Protein AF-X1J7C0-F1 (afdb_monomer_lite)

InterPro domains:
  IPR001029 Flagellin, N-terminal domain [PF00669] (4-99)
  IPR001029 Flagellin, N-terminal domain [PR00207] (36-53)
  IPR001029 Flagellin, N-terminal domain [PR00207] (75-94)
  IPR001492 Flagellin [PTHR42792] (4-99)

Sequence (100 aa):
MLAIKNNIMAANAARHLGTSYDALAQSVERLSSGLRINSAKDDAAGLAVRELMRANIAVLQQGARNALDGVSMLQTMEGALATVDDSLVRMKQLAEQAAT

Organism: NCBI:txid412755

Structure (mmCIF, N/CA/C/O backbone):
data_AF-X1J7C0-F1
#
_entry.id   AF-X1J7C0-F1
#
loop_
_atom_site.group_PDB
_atom_site.id
_atom_site.type_symbol
_atom_site.label_atom_id
_atom_site.label_alt_id
_atom_site.label_comp_id
_atom_site.label_asym_id
_atom_site.label_entity_id
_atom_site.label_seq_id
_atom_site.pdbx_PDB_ins_code
_atom_site.Cartn_x
_atom_site.Cartn_y
_atom_site.Cartn_z
_atom_site.occupancy
_atom_site.B_iso_or_equiv
_atom_site.auth_seq_id
_atom_site.auth_comp_id
_atom_site.auth_asym_id
_atom_site.auth_atom_id
_atom_site.pdbx_PDB_model_num
ATOM 1 N N . MET A 1 1 ? 37.405 -10.745 -57.193 1.00 55.16 1 MET A N 1
ATOM 2 C CA . MET A 1 1 ? 35.986 -10.326 -57.314 1.00 55.16 1 MET A CA 1
ATOM 3 C C . MET A 1 1 ? 35.2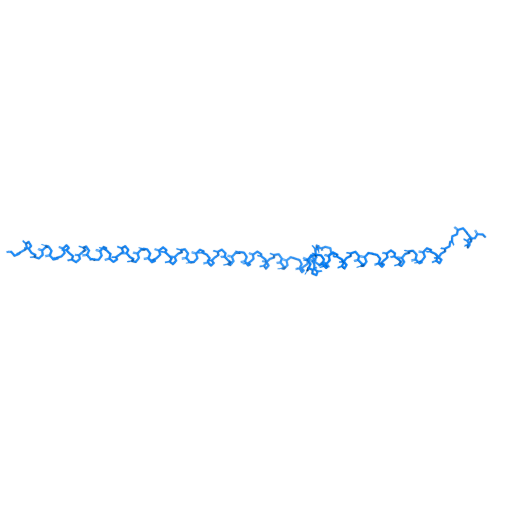22 -10.569 -55.997 1.00 55.16 1 MET A C 1
ATOM 5 O O . MET A 1 1 ? 34.181 -11.210 -56.006 1.00 55.16 1 MET A O 1
ATOM 9 N N . LEU A 1 2 ? 35.734 -10.082 -54.855 1.00 60.59 2 LEU A N 1
ATOM 10 C CA . LEU A 1 2 ? 35.061 -10.201 -53.543 1.00 60.59 2 LEU A CA 1
ATOM 11 C C . LEU A 1 2 ? 34.453 -8.861 -53.094 1.00 60.59 2 LEU A C 1
ATOM 13 O O . LEU A 1 2 ? 33.318 -8.840 -52.640 1.00 60.59 2 LEU A O 1
ATOM 17 N N . ALA A 1 3 ? 35.148 -7.742 -53.329 1.00 60.16 3 ALA A N 1
ATOM 18 C CA . ALA A 1 3 ? 34.696 -6.400 -52.940 1.00 60.16 3 ALA A CA 1
ATOM 19 C C . ALA A 1 3 ? 33.434 -5.905 -53.680 1.00 60.16 3 ALA A C 1
ATOM 21 O O . ALA A 1 3 ? 32.660 -5.138 -53.121 1.00 60.16 3 ALA A O 1
ATOM 22 N N . ILE A 1 4 ? 33.203 -6.361 -54.920 1.00 59.28 4 ILE A N 1
ATOM 23 C CA . ILE A 1 4 ? 32.004 -6.008 -55.711 1.00 59.28 4 ILE A CA 1
ATOM 24 C C . ILE A 1 4 ? 30.798 -6.883 -55.321 1.00 59.28 4 ILE A C 1
ATOM 26 O O . ILE A 1 4 ? 29.662 -6.430 -55.387 1.00 59.28 4 ILE A O 1
ATOM 30 N N . LYS A 1 5 ? 31.031 -8.135 -54.898 1.00 63.50 5 LYS A N 1
ATOM 31 C CA . LYS A 1 5 ? 29.965 -9.078 -54.513 1.00 63.50 5 LYS A CA 1
ATOM 32 C C . LYS A 1 5 ? 29.553 -8.959 -53.044 1.00 63.50 5 LYS A C 1
ATOM 34 O O . LYS A 1 5 ? 28.411 -9.255 -52.720 1.00 63.50 5 LYS A O 1
ATOM 39 N N . ASN A 1 6 ? 30.465 -8.552 -52.162 1.00 70.69 6 ASN A N 1
ATOM 40 C CA . ASN A 1 6 ? 30.198 -8.376 -50.740 1.00 70.69 6 ASN A CA 1
ATOM 41 C C . ASN A 1 6 ? 30.712 -7.001 -50.299 1.00 70.69 6 ASN A C 1
ATOM 43 O O . ASN A 1 6 ? 31.908 -6.798 -50.089 1.00 70.69 6 ASN A O 1
ATOM 47 N N . ASN A 1 7 ? 29.793 -6.039 -50.212 1.00 82.25 7 ASN A N 1
ATOM 48 C CA . ASN A 1 7 ? 30.097 -4.694 -49.748 1.00 82.25 7 ASN A CA 1
ATOM 49 C C . ASN A 1 7 ? 30.065 -4.662 -48.214 1.00 82.25 7 ASN A C 1
ATOM 51 O O . ASN A 1 7 ? 29.052 -4.338 -47.592 1.00 82.25 7 ASN A O 1
ATOM 55 N N . ILE A 1 8 ? 31.198 -5.010 -47.610 1.00 84.81 8 ILE A N 1
ATOM 56 C CA . ILE A 1 8 ? 31.360 -5.099 -46.154 1.00 84.81 8 ILE A CA 1
ATOM 57 C C . ILE A 1 8 ? 31.114 -3.739 -45.476 1.00 84.81 8 ILE A C 1
ATOM 59 O O . ILE A 1 8 ? 30.580 -3.706 -44.370 1.00 84.81 8 ILE A O 1
ATOM 63 N N . MET A 1 9 ? 31.426 -2.613 -46.134 1.00 86.75 9 MET A N 1
ATOM 64 C CA . MET A 1 9 ? 31.141 -1.279 -45.586 1.00 86.75 9 MET A CA 1
ATOM 65 C C . MET A 1 9 ? 29.638 -1.005 -45.498 1.00 86.75 9 MET A C 1
ATOM 67 O O . MET A 1 9 ? 29.163 -0.562 -44.454 1.00 86.75 9 MET A O 1
ATOM 71 N N . ALA A 1 10 ? 28.880 -1.327 -46.551 1.00 88.06 10 ALA A N 1
ATOM 72 C CA . ALA A 1 10 ? 27.422 -1.213 -46.531 1.00 88.06 10 ALA A CA 1
ATOM 73 C C . ALA A 1 10 ? 26.795 -2.161 -45.496 1.00 88.06 10 ALA A C 1
ATOM 75 O O . ALA A 1 10 ? 25.916 -1.752 -44.742 1.00 88.06 10 ALA A O 1
ATOM 76 N N . ALA A 1 11 ? 27.289 -3.400 -45.393 1.00 90.00 11 ALA A N 1
ATOM 77 C CA . ALA A 1 11 ? 26.839 -4.347 -44.373 1.00 90.00 11 ALA A CA 1
ATOM 78 C C . ALA A 1 11 ? 27.158 -3.862 -42.947 1.00 90.00 11 ALA A C 1
ATOM 80 O O . ALA A 1 11 ? 26.361 -4.049 -42.029 1.00 90.00 11 ALA A O 1
ATOM 81 N N . ASN A 1 12 ? 28.303 -3.206 -42.739 1.00 91.69 12 ASN A N 1
ATOM 82 C CA . ASN A 1 12 ? 28.645 -2.615 -41.450 1.00 91.69 12 ASN A CA 1
ATOM 83 C C . ASN A 1 12 ? 27.736 -1.429 -41.102 1.00 91.69 12 ASN A C 1
ATOM 85 O O . ASN A 1 12 ? 27.218 -1.368 -39.990 1.00 91.69 12 ASN A O 1
ATOM 89 N N . ALA A 1 13 ? 27.486 -0.534 -42.062 1.00 92.44 13 ALA A N 1
ATOM 90 C CA . ALA A 1 13 ? 26.553 0.577 -41.896 1.00 92.44 13 ALA A CA 1
ATOM 91 C C . ALA A 1 13 ? 25.130 0.083 -41.582 1.00 92.44 13 ALA A C 1
ATOM 93 O O . ALA A 1 13 ? 24.499 0.596 -40.662 1.00 92.44 13 ALA A O 1
ATOM 94 N N . ALA A 1 14 ? 24.656 -0.961 -42.270 1.00 93.38 14 ALA A N 1
ATOM 95 C CA . ALA A 1 14 ? 23.356 -1.576 -42.006 1.00 93.38 14 ALA A CA 1
ATOM 96 C C . ALA A 1 14 ? 23.271 -2.204 -40.602 1.00 93.38 14 ALA A C 1
ATOM 98 O O . ALA A 1 14 ? 22.252 -2.057 -39.932 1.00 93.38 14 ALA A O 1
ATOM 99 N N . ARG A 1 15 ? 24.344 -2.851 -40.117 1.00 94.19 15 ARG A N 1
ATOM 100 C CA . ARG A 1 15 ? 24.405 -3.366 -38.736 1.00 94.19 15 ARG A CA 1
ATOM 101 C C . ARG A 1 15 ? 24.322 -2.243 -37.704 1.00 94.19 15 ARG A C 1
ATOM 103 O O . ARG A 1 15 ? 23.527 -2.347 -36.777 1.00 94.19 15 ARG A O 1
ATOM 110 N N . HIS A 1 16 ? 25.096 -1.171 -37.878 1.00 95.06 16 HIS A N 1
ATOM 111 C CA . HIS A 1 16 ? 25.032 -0.012 -36.982 1.00 95.06 16 HIS A CA 1
ATOM 112 C C . HIS A 1 16 ? 23.645 0.641 -37.000 1.00 95.06 16 HIS A C 1
ATOM 114 O O . HIS A 1 16 ? 23.093 0.929 -35.940 1.00 95.06 16 HIS A O 1
ATOM 120 N N . LEU A 1 17 ? 23.042 0.788 -38.182 1.00 96.19 17 LEU A N 1
ATOM 121 C CA . LEU A 1 17 ? 21.681 1.294 -38.323 1.00 96.19 17 LEU A CA 1
ATOM 122 C C . LEU A 1 17 ? 20.670 0.415 -37.570 1.00 96.19 17 LEU A C 1
ATOM 124 O O . LEU A 1 17 ? 19.849 0.945 -36.828 1.00 96.19 17 LEU A O 1
ATOM 128 N N . GLY A 1 18 ? 20.776 -0.913 -37.695 1.00 96.81 18 GLY A N 1
ATOM 129 C CA . GLY A 1 18 ? 19.963 -1.865 -36.933 1.00 96.81 18 GLY A CA 1
ATOM 130 C C . GLY A 1 18 ? 20.086 -1.653 -35.422 1.00 96.81 18 GLY A C 1
ATOM 131 O O . GLY A 1 18 ? 19.079 -1.468 -34.748 1.00 96.81 18 GLY A O 1
ATOM 132 N N . THR A 1 19 ? 21.315 -1.540 -34.903 1.00 96.62 19 THR A N 1
ATOM 133 C CA . THR A 1 19 ? 21.528 -1.279 -33.467 1.00 96.62 19 THR A CA 1
ATOM 134 C C . THR A 1 19 ? 20.947 0.062 -33.005 1.00 96.62 19 THR A C 1
ATOM 136 O O . THR A 1 19 ? 20.435 0.159 -31.890 1.00 96.62 19 THR A O 1
ATOM 139 N N . SER A 1 20 ? 20.985 1.099 -33.850 1.00 97.00 20 SER A N 1
ATOM 140 C CA . SER A 1 20 ? 20.375 2.397 -33.542 1.00 97.00 20 SER A CA 1
ATOM 141 C C . SER A 1 20 ? 18.848 2.327 -33.523 1.00 97.00 20 SER A C 1
ATOM 143 O O . SER A 1 20 ? 18.230 2.929 -32.645 1.00 97.00 20 SER A O 1
ATOM 145 N N . TYR A 1 21 ? 18.237 1.578 -34.445 1.00 97.19 21 TYR A N 1
ATOM 146 C CA . TYR A 1 21 ? 16.790 1.354 -34.447 1.00 97.19 21 TYR A CA 1
ATOM 147 C C . TYR A 1 21 ? 16.326 0.560 -33.224 1.00 97.19 21 TYR A C 1
ATOM 149 O O . TYR A 1 21 ? 15.323 0.938 -32.622 1.00 97.19 21 TYR A O 1
ATOM 157 N N . ASP A 1 22 ? 17.068 -0.467 -32.804 1.00 95.00 22 ASP A N 1
ATOM 158 C CA . ASP A 1 22 ? 16.737 -1.244 -31.602 1.00 95.00 22 ASP A CA 1
ATOM 159 C C . ASP A 1 22 ? 16.787 -0.374 -30.334 1.00 95.00 22 ASP A C 1
ATOM 161 O O . ASP A 1 22 ? 15.878 -0.415 -29.500 1.00 95.00 22 ASP A O 1
ATOM 165 N N . ALA A 1 23 ? 17.814 0.473 -30.202 1.00 93.81 23 ALA A N 1
ATOM 166 C CA . ALA A 1 23 ? 17.933 1.416 -29.088 1.00 93.81 23 ALA A CA 1
ATOM 167 C C . ALA A 1 23 ? 16.817 2.478 -29.096 1.00 93.81 23 ALA A C 1
ATOM 169 O O . ALA A 1 23 ? 16.284 2.840 -28.039 1.00 93.81 23 ALA A O 1
ATOM 170 N N . LEU A 1 24 ? 16.436 2.964 -30.282 1.00 95.88 24 LEU A N 1
ATOM 171 C CA . LEU A 1 24 ? 15.315 3.887 -30.442 1.00 95.88 24 LEU A CA 1
ATOM 172 C C . LEU A 1 24 ? 13.995 3.219 -30.041 1.00 95.88 24 LEU A C 1
ATOM 174 O O . LEU A 1 24 ? 13.227 3.815 -29.290 1.00 95.88 24 LEU A O 1
ATOM 178 N N . ALA A 1 25 ? 13.752 1.983 -30.482 1.00 94.44 25 ALA A N 1
ATOM 179 C CA . ALA A 1 25 ? 12.546 1.232 -30.147 1.00 94.44 25 ALA A CA 1
ATOM 180 C C . ALA A 1 25 ? 12.401 1.047 -28.628 1.00 94.44 25 ALA A C 1
ATOM 182 O O . ALA A 1 25 ? 11.346 1.354 -28.075 1.00 94.44 25 ALA A O 1
ATOM 183 N N . GLN A 1 26 ? 13.478 0.659 -27.934 1.00 92.06 26 GLN A N 1
ATOM 184 C CA . GLN A 1 26 ? 13.487 0.570 -26.466 1.00 92.06 26 GLN A CA 1
ATOM 185 C C . GLN A 1 26 ? 13.225 1.924 -25.792 1.00 92.06 26 GLN A C 1
ATOM 187 O O . GLN A 1 26 ? 12.515 2.002 -24.789 1.00 92.06 26 GLN A O 1
ATOM 192 N N . SER A 1 27 ? 13.790 3.009 -26.329 1.00 94.06 27 SER A N 1
ATOM 193 C CA . SER A 1 27 ? 13.582 4.356 -25.779 1.00 94.06 27 SER A CA 1
ATOM 194 C C . SER A 1 27 ? 12.130 4.809 -25.934 1.00 94.06 27 SER A C 1
ATOM 196 O O . SER A 1 27 ? 11.560 5.365 -24.999 1.00 94.06 27 SER A O 1
ATOM 198 N N . VAL A 1 28 ? 11.513 4.522 -27.083 1.00 95.44 28 VAL A N 1
ATOM 199 C CA . VAL A 1 28 ? 10.094 4.797 -27.339 1.00 95.44 28 VAL A CA 1
ATOM 200 C C . VAL A 1 28 ? 9.200 3.957 -26.428 1.00 95.44 28 VAL A C 1
ATOM 202 O O . VAL A 1 28 ? 8.242 4.486 -25.874 1.00 95.44 28 VAL A O 1
ATOM 205 N N . GLU A 1 29 ? 9.527 2.683 -26.203 1.00 93.38 29 GLU A N 1
ATOM 206 C CA . GLU A 1 29 ? 8.781 1.815 -25.286 1.00 93.38 29 GLU A CA 1
ATOM 207 C C . GLU A 1 29 ? 8.800 2.361 -23.851 1.00 93.38 29 GLU A C 1
ATOM 209 O O . GLU A 1 29 ? 7.753 2.500 -23.221 1.00 93.38 29 GLU A O 1
ATOM 214 N N . ARG A 1 30 ? 9.982 2.735 -23.342 1.00 93.00 30 ARG A N 1
ATOM 215 C CA . ARG A 1 30 ? 10.145 3.351 -22.012 1.00 93.00 30 ARG A CA 1
ATOM 216 C C . ARG A 1 30 ? 9.462 4.710 -21.906 1.00 93.00 30 ARG A C 1
ATOM 218 O O . AR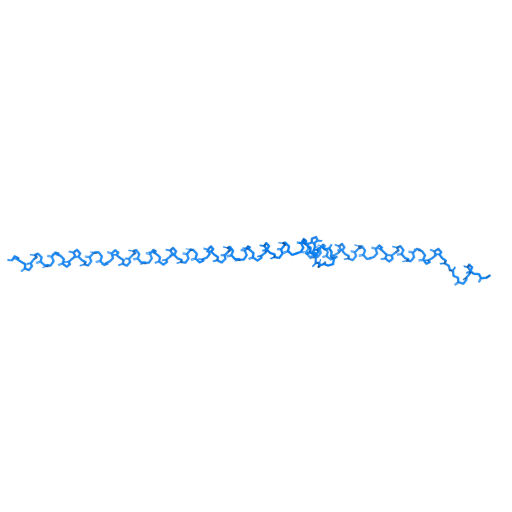G A 1 30 ? 8.907 5.029 -20.859 1.00 93.00 30 ARG A O 1
ATOM 225 N N . LEU A 1 31 ? 9.481 5.507 -22.975 1.00 94.81 31 LEU A N 1
ATOM 226 C CA . LEU A 1 31 ? 8.767 6.781 -23.018 1.00 94.81 31 LEU A CA 1
ATOM 227 C C . LEU A 1 31 ? 7.249 6.569 -22.977 1.00 94.81 31 LEU A C 1
ATOM 229 O O . LEU A 1 31 ? 6.559 7.251 -22.227 1.00 94.81 31 LEU A O 1
ATOM 233 N N . SER A 1 32 ? 6.736 5.608 -23.749 1.00 95.38 32 SER A N 1
ATOM 234 C CA . SER A 1 32 ? 5.305 5.308 -23.821 1.00 95.38 32 SER A CA 1
ATOM 235 C C . SER A 1 32 ? 4.765 4.704 -22.527 1.00 95.38 32 SER A C 1
ATOM 237 O O . SER A 1 32 ? 3.613 4.955 -22.182 1.00 95.38 32 SER A O 1
ATOM 239 N N . SER A 1 33 ? 5.557 3.890 -21.829 1.00 92.12 33 SER A N 1
ATOM 240 C CA . SER A 1 33 ? 5.158 3.299 -20.550 1.00 92.12 33 SER A CA 1
ATOM 241 C C . SER A 1 33 ? 5.421 4.223 -19.359 1.00 92.12 33 SER A C 1
ATOM 243 O O . SER A 1 33 ? 4.826 4.038 -18.299 1.00 92.12 33 SER A O 1
ATOM 245 N N . GLY A 1 34 ? 6.345 5.179 -19.502 1.00 93.06 34 GLY A N 1
ATOM 246 C CA . GLY A 1 34 ? 6.889 5.973 -18.398 1.00 93.06 34 GLY A CA 1
ATOM 247 C C . GLY A 1 34 ? 7.756 5.161 -17.427 1.00 93.06 34 GLY A C 1
ATOM 248 O O . GLY A 1 34 ? 8.163 5.671 -16.383 1.00 93.06 34 GLY A O 1
ATOM 249 N N . LEU A 1 35 ? 8.040 3.892 -17.736 1.00 89.75 35 LEU A N 1
ATOM 250 C CA . LEU A 1 35 ? 8.764 2.968 -16.873 1.00 89.75 35 LEU A CA 1
ATOM 251 C C . LEU A 1 35 ? 10.154 2.704 -17.446 1.00 89.75 35 LEU A C 1
ATOM 253 O O . LEU A 1 35 ? 10.321 2.341 -18.606 1.00 89.75 35 LEU A O 1
ATOM 257 N N . ARG A 1 36 ? 11.177 2.811 -16.593 1.00 88.38 36 ARG A N 1
ATOM 258 C CA . ARG A 1 36 ? 12.554 2.455 -16.968 1.00 88.38 36 ARG A CA 1
ATOM 259 C C . ARG A 1 36 ? 12.715 0.952 -17.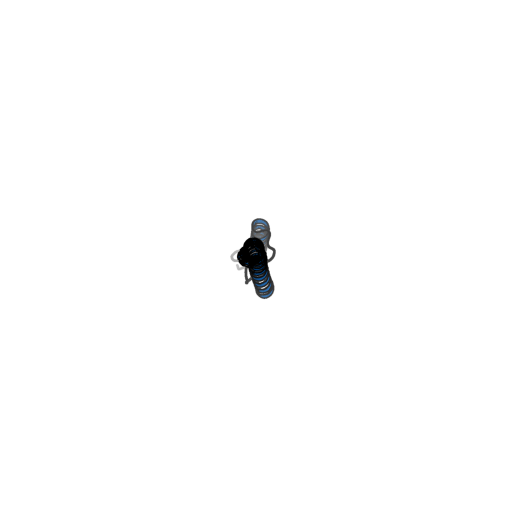238 1.00 88.38 36 ARG A C 1
ATOM 261 O O . ARG A 1 36 ? 13.504 0.573 -18.094 1.00 88.38 36 ARG A O 1
ATOM 268 N N . ILE A 1 37 ? 11.998 0.112 -16.489 1.00 89.25 37 ILE A N 1
ATOM 269 C CA . ILE A 1 37 ? 12.022 -1.352 -16.609 1.00 89.25 37 ILE A CA 1
ATOM 270 C C . ILE A 1 37 ? 10.638 -1.797 -17.080 1.00 89.25 37 ILE A C 1
ATOM 272 O O . ILE A 1 37 ? 9.675 -1.748 -16.308 1.00 89.25 37 ILE A O 1
ATOM 276 N N . ASN A 1 38 ? 10.543 -2.205 -18.343 1.00 85.25 38 ASN A N 1
ATOM 277 C CA . ASN A 1 38 ? 9.298 -2.687 -18.941 1.00 85.25 38 ASN A CA 1
ATOM 278 C C . ASN A 1 38 ? 9.191 -4.207 -18.868 1.00 85.25 38 ASN A C 1
ATOM 280 O O . ASN A 1 38 ? 8.111 -4.734 -18.605 1.00 85.25 38 ASN A O 1
ATOM 284 N N . SER A 1 39 ? 10.314 -4.909 -19.040 1.00 87.00 39 SER A N 1
ATOM 285 C CA . SER A 1 39 ? 10.346 -6.366 -19.098 1.00 87.00 39 SER A CA 1
ATOM 286 C C . SER A 1 39 ? 11.393 -6.975 -18.162 1.00 87.00 39 SER A C 1
ATOM 288 O O . SER A 1 39 ? 12.375 -6.338 -17.784 1.00 87.00 39 SER A O 1
ATOM 290 N N . ALA A 1 40 ? 11.225 -8.260 -17.835 1.00 86.88 40 ALA A N 1
ATOM 291 C CA . ALA A 1 40 ? 12.228 -9.023 -17.086 1.00 86.88 40 ALA A CA 1
ATOM 292 C C . ALA A 1 40 ? 13.546 -9.196 -17.867 1.00 86.88 40 ALA A C 1
ATOM 294 O O . ALA A 1 40 ? 14.560 -9.559 -17.277 1.00 86.88 40 ALA A O 1
ATOM 295 N N . LYS A 1 41 ? 13.533 -8.944 -19.187 1.00 87.19 41 LYS A N 1
ATOM 296 C CA . LYS A 1 41 ? 14.737 -8.958 -20.026 1.00 87.19 41 LYS A CA 1
ATOM 297 C C . LYS A 1 41 ? 15.617 -7.733 -19.773 1.00 87.19 41 LYS A C 1
ATOM 299 O O . LYS A 1 41 ? 16.827 -7.843 -19.915 1.00 87.19 41 LYS A O 1
ATOM 304 N N . ASP A 1 42 ? 15.015 -6.599 -19.405 1.00 84.38 42 ASP A N 1
ATOM 305 C CA . ASP A 1 42 ? 15.739 -5.369 -19.068 1.00 84.38 42 ASP A CA 1
ATOM 306 C C . ASP A 1 42 ? 16.413 -5.471 -17.693 1.00 84.38 42 ASP A C 1
ATOM 308 O O . ASP A 1 42 ? 17.583 -5.125 -17.550 1.00 84.38 42 ASP A O 1
ATOM 312 N N . ASP A 1 43 ? 15.661 -5.918 -16.680 1.00 89.56 43 ASP A N 1
ATOM 313 C CA . ASP A 1 43 ? 16.122 -6.073 -15.295 1.00 89.56 43 ASP A CA 1
ATOM 314 C C . ASP A 1 43 ? 15.127 -6.934 -14.494 1.00 89.56 43 ASP A C 1
ATOM 316 O O . ASP A 1 43 ? 14.117 -6.444 -13.979 1.00 89.56 43 ASP A O 1
ATOM 320 N N . ALA A 1 44 ? 15.391 -8.239 -14.393 1.00 90.44 44 ALA A N 1
ATOM 321 C CA . ALA A 1 44 ? 14.514 -9.170 -13.683 1.00 90.44 44 ALA A CA 1
ATOM 322 C C . ALA A 1 44 ? 14.424 -8.875 -12.175 1.00 90.44 44 ALA A C 1
ATOM 324 O O . ALA A 1 44 ? 13.342 -8.980 -11.594 1.00 90.44 44 ALA A O 1
ATOM 325 N N . ALA A 1 45 ? 15.535 -8.485 -11.542 1.00 93.19 45 ALA A N 1
ATOM 326 C CA . ALA A 1 45 ? 15.572 -8.202 -10.109 1.00 93.19 45 ALA A CA 1
ATOM 327 C C . ALA A 1 45 ? 14.842 -6.891 -9.789 1.00 93.19 45 ALA A C 1
ATOM 329 O O . ALA A 1 45 ? 13.997 -6.853 -8.893 1.00 93.19 45 ALA A O 1
ATOM 330 N N . GLY A 1 46 ? 15.102 -5.835 -10.564 1.00 92.62 46 GLY A N 1
ATOM 331 C CA . GLY A 1 46 ? 14.417 -4.552 -10.435 1.00 92.62 46 GLY A CA 1
ATOM 332 C C . GLY A 1 46 ? 12.917 -4.661 -10.711 1.00 92.62 46 GLY A C 1
ATOM 333 O O . GLY A 1 46 ? 12.116 -4.074 -9.981 1.00 92.62 46 GLY A O 1
ATOM 334 N N . LEU A 1 47 ? 12.516 -5.464 -11.703 1.00 93.25 47 LEU A N 1
ATOM 335 C CA . LEU A 1 47 ? 11.106 -5.753 -11.960 1.00 93.25 47 LEU A CA 1
ATOM 336 C C . LEU A 1 47 ? 10.454 -6.506 -10.790 1.00 93.25 47 LEU A C 1
ATOM 338 O O . LEU A 1 47 ? 9.368 -6.125 -10.359 1.00 93.25 47 LEU A O 1
ATOM 342 N N . ALA A 1 48 ? 11.115 -7.530 -10.243 1.00 93.75 48 ALA A N 1
ATOM 343 C CA . ALA A 1 48 ? 10.590 -8.306 -9.119 1.00 93.75 48 ALA A CA 1
ATOM 344 C C . ALA A 1 48 ? 10.391 -7.445 -7.861 1.00 93.75 48 ALA A C 1
ATOM 346 O O . ALA A 1 48 ? 9.335 -7.509 -7.231 1.00 93.75 48 ALA A O 1
ATOM 347 N N . VAL A 1 49 ? 11.363 -6.589 -7.527 1.00 94.19 49 VAL A N 1
ATOM 348 C CA . VAL A 1 49 ? 11.244 -5.648 -6.401 1.00 94.19 49 VA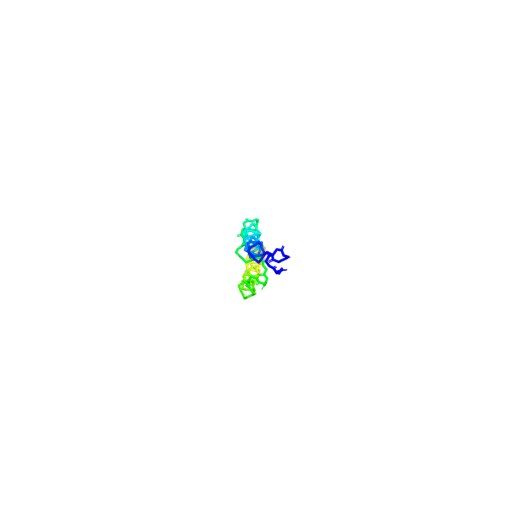L A CA 1
ATOM 349 C C . VAL A 1 49 ? 10.109 -4.653 -6.641 1.00 94.19 49 VAL A C 1
ATOM 351 O O . VAL A 1 49 ? 9.332 -4.383 -5.726 1.00 94.19 49 VAL A O 1
ATOM 354 N N . ARG A 1 50 ? 9.960 -4.142 -7.870 1.00 92.12 50 ARG A N 1
ATOM 355 C CA . ARG A 1 50 ? 8.860 -3.235 -8.221 1.00 92.12 50 ARG A CA 1
ATOM 356 C C . ARG A 1 50 ? 7.497 -3.898 -8.039 1.00 92.12 50 ARG A C 1
ATOM 358 O O . ARG A 1 50 ? 6.614 -3.292 -7.438 1.00 92.12 50 ARG A O 1
ATOM 365 N N . GLU A 1 51 ? 7.313 -5.119 -8.539 1.00 93.81 51 GLU A N 1
ATOM 366 C CA . GLU A 1 51 ? 6.040 -5.834 -8.387 1.00 93.81 51 GLU A CA 1
ATOM 367 C C . GLU A 1 51 ? 5.758 -6.190 -6.924 1.00 93.81 51 GLU A C 1
ATOM 369 O O . GLU A 1 51 ? 4.621 -6.040 -6.478 1.00 93.81 51 GLU A O 1
ATOM 374 N N . LEU A 1 52 ? 6.782 -6.555 -6.146 1.00 96.25 52 LEU A N 1
ATOM 375 C CA . LEU A 1 52 ? 6.654 -6.745 -4.701 1.00 96.25 52 LEU A CA 1
ATOM 376 C C . LEU A 1 52 ? 6.195 -5.458 -4.004 1.00 96.25 52 LEU A C 1
ATOM 378 O O . LEU A 1 52 ? 5.258 -5.483 -3.209 1.00 96.25 52 LEU A O 1
ATOM 382 N N . MET A 1 53 ? 6.817 -4.318 -4.311 1.00 96.38 53 MET A N 1
ATOM 383 C CA . MET A 1 53 ? 6.410 -3.026 -3.752 1.00 96.38 53 MET A CA 1
ATOM 384 C C . MET A 1 53 ? 4.985 -2.657 -4.171 1.00 96.38 53 MET A C 1
ATOM 386 O O . MET A 1 53 ? 4.205 -2.209 -3.334 1.00 96.38 53 MET A O 1
ATOM 390 N N . ARG A 1 54 ? 4.609 -2.896 -5.433 1.00 95.62 54 ARG A N 1
ATOM 391 C CA . ARG A 1 54 ? 3.246 -2.661 -5.929 1.00 95.62 54 ARG A CA 1
ATOM 392 C C . ARG A 1 54 ? 2.221 -3.519 -5.185 1.00 95.62 54 ARG A C 1
ATOM 394 O O . ARG A 1 54 ? 1.172 -3.007 -4.797 1.00 95.62 54 ARG A O 1
ATOM 401 N N . ALA A 1 55 ? 2.541 -4.789 -4.937 1.00 97.62 55 ALA A N 1
ATOM 402 C CA . ALA A 1 55 ? 1.714 -5.684 -4.137 1.00 97.62 55 ALA A CA 1
ATOM 403 C C . ALA A 1 55 ? 1.592 -5.195 -2.686 1.00 97.62 55 ALA A C 1
ATOM 405 O O . ALA A 1 55 ? 0.481 -5.089 -2.170 1.00 97.62 55 ALA A O 1
ATOM 406 N N . ASN A 1 56 ? 2.703 -4.807 -2.053 1.00 97.81 56 ASN A N 1
ATOM 407 C CA . ASN A 1 56 ? 2.698 -4.268 -0.692 1.00 97.81 56 ASN A CA 1
ATOM 408 C C . ASN A 1 56 ? 1.859 -2.991 -0.580 1.00 97.81 56 ASN A C 1
ATOM 410 O O . ASN A 1 56 ? 1.094 -2.856 0.368 1.00 97.81 56 ASN A O 1
ATOM 414 N N . ILE A 1 57 ? 1.942 -2.077 -1.552 1.00 97.81 57 ILE A N 1
ATOM 415 C CA . ILE A 1 57 ? 1.103 -0.869 -1.581 1.00 97.81 57 ILE A CA 1
ATOM 416 C C . ILE A 1 57 ? -0.381 -1.248 -1.626 1.00 97.81 57 ILE A C 1
ATOM 418 O O . ILE A 1 57 ? -1.168 -0.702 -0.855 1.00 97.81 57 ILE A O 1
ATOM 422 N N . ALA A 1 58 ? -0.771 -2.199 -2.479 1.00 98.00 58 ALA A N 1
ATOM 423 C CA . ALA A 1 58 ? -2.158 -2.657 -2.560 1.00 98.00 58 ALA A CA 1
ATOM 424 C C . ALA A 1 58 ? -2.636 -3.296 -1.243 1.00 98.00 58 ALA A C 1
ATOM 426 O O . ALA A 1 58 ? -3.736 -2.997 -0.773 1.00 98.00 58 ALA A O 1
ATOM 427 N N . VAL A 1 59 ? -1.789 -4.119 -0.614 1.00 98.31 59 VAL A N 1
ATOM 428 C CA . VAL A 1 59 ? -2.061 -4.731 0.695 1.00 98.31 59 VAL A CA 1
ATOM 429 C C . VAL A 1 59 ? -2.213 -3.665 1.778 1.00 98.31 59 VAL A C 1
ATOM 431 O O . VAL A 1 59 ? -3.183 -3.704 2.529 1.00 98.31 59 VAL A O 1
ATOM 434 N N . LEU A 1 60 ? -1.314 -2.681 1.838 1.00 98.38 60 LEU A N 1
ATOM 435 C CA . LEU A 1 60 ? -1.378 -1.589 2.812 1.00 98.38 60 LEU A CA 1
ATOM 436 C C . LEU A 1 60 ? -2.629 -0.727 2.621 1.00 98.38 60 LEU A C 1
ATOM 438 O O . LEU A 1 60 ? -3.282 -0.378 3.600 1.00 98.38 60 LEU A O 1
ATOM 442 N N . GLN A 1 61 ? -3.010 -0.427 1.376 1.00 98.25 61 GLN A N 1
ATOM 443 C CA . GLN A 1 61 ? -4.248 0.299 1.083 1.00 98.25 61 GLN A CA 1
ATOM 444 C C . GLN A 1 61 ? -5.489 -0.477 1.533 1.00 98.25 61 GLN A C 1
ATOM 446 O O . GLN A 1 61 ? -6.419 0.119 2.076 1.00 98.25 61 GLN A O 1
ATOM 451 N N . GLN A 1 62 ? -5.518 -1.798 1.330 1.00 98.31 62 GLN A N 1
ATOM 452 C CA . GLN A 1 62 ? -6.612 -2.625 1.832 1.00 98.31 62 GLN A CA 1
ATOM 453 C C . GLN A 1 62 ? -6.604 -2.700 3.361 1.00 98.31 62 GLN A C 1
ATOM 455 O O . GLN A 1 62 ? -7.656 -2.566 3.974 1.00 98.31 62 GLN A O 1
ATOM 460 N N . GLY A 1 63 ? -5.434 -2.856 3.981 1.00 98.38 63 GLY A N 1
ATOM 461 C CA . GLY A 1 63 ? -5.285 -2.855 5.435 1.00 98.38 63 GLY A CA 1
ATOM 462 C C . GLY A 1 63 ? -5.774 -1.552 6.067 1.00 98.38 63 GLY A C 1
ATOM 463 O O . GLY A 1 63 ? -6.486 -1.591 7.065 1.00 98.38 63 GLY A O 1
ATOM 464 N N . ALA A 1 64 ? -5.474 -0.408 5.446 1.00 98.38 64 ALA A N 1
ATOM 465 C CA . ALA A 1 64 ? -5.972 0.892 5.885 1.00 98.38 64 ALA A CA 1
ATOM 466 C C . ALA A 1 64 ? -7.505 0.980 5.809 1.00 98.38 64 ALA A C 1
ATOM 468 O O . ALA A 1 64 ? -8.130 1.444 6.759 1.00 98.38 64 ALA A O 1
ATOM 469 N N . ARG A 1 65 ? -8.121 0.487 4.724 1.00 98.19 65 ARG A N 1
ATOM 470 C CA . ARG A 1 65 ? -9.590 0.404 4.616 1.00 98.19 65 ARG A CA 1
ATOM 471 C C . ARG A 1 65 ? -10.188 -0.499 5.693 1.00 98.19 65 ARG A C 1
ATOM 473 O O . ARG A 1 65 ? -11.064 -0.055 6.419 1.00 98.19 65 ARG A O 1
ATOM 480 N N . ASN A 1 66 ? -9.641 -1.700 5.876 1.00 97.94 66 ASN A N 1
ATOM 481 C CA . ASN A 1 66 ? -10.106 -2.635 6.903 1.00 97.94 66 ASN A CA 1
ATOM 482 C C . ASN A 1 66 ? -10.008 -2.035 8.318 1.00 97.94 66 ASN A C 1
ATOM 484 O O . ASN A 1 66 ? -10.876 -2.273 9.153 1.00 97.94 66 ASN A O 1
ATOM 488 N N . ALA A 1 67 ? -8.952 -1.265 8.600 1.00 98.38 67 ALA A N 1
ATOM 489 C CA . ALA A 1 67 ? -8.796 -0.584 9.881 1.00 98.38 67 ALA A CA 1
ATOM 490 C C . ALA A 1 67 ? -9.871 0.494 10.085 1.00 98.38 67 ALA A C 1
ATOM 492 O O . ALA A 1 67 ? -10.440 0.581 11.171 1.00 98.38 67 ALA A O 1
ATOM 493 N N . LEU A 1 68 ? -10.178 1.277 9.046 1.00 98.19 68 LEU A N 1
ATOM 494 C CA . LEU A 1 68 ? -11.258 2.267 9.085 1.00 98.19 68 LEU A CA 1
ATOM 495 C C . LEU A 1 68 ? -12.623 1.602 9.291 1.00 98.19 68 LEU A C 1
ATOM 497 O O . LEU A 1 68 ? -13.380 2.051 10.146 1.00 98.19 68 LEU A O 1
ATOM 501 N N . ASP A 1 69 ? -12.896 0.498 8.597 1.00 98.38 69 ASP A N 1
ATOM 502 C CA . ASP A 1 69 ? -14.128 -0.276 8.782 1.00 98.38 69 ASP A CA 1
ATOM 503 C C . ASP A 1 69 ? -14.238 -0.808 10.222 1.00 98.38 69 ASP A C 1
ATOM 505 O O . ASP A 1 69 ? -15.297 -0.729 10.847 1.00 98.38 69 ASP A O 1
ATOM 509 N N . GLY A 1 70 ? -13.125 -1.285 10.791 1.00 97.94 70 GLY A N 1
ATOM 510 C CA . GLY A 1 70 ? -13.044 -1.693 12.193 1.00 97.94 70 GLY A CA 1
ATOM 511 C C . GLY A 1 70 ? -13.343 -0.546 13.163 1.00 97.94 70 GLY A C 1
ATOM 512 O O . GLY A 1 70 ? -14.099 -0.733 14.115 1.00 97.94 70 GLY A O 1
ATOM 513 N N . VAL A 1 71 ? -12.818 0.655 12.903 1.00 98.25 71 VAL A N 1
ATOM 514 C CA . VAL A 1 71 ? -13.131 1.857 13.694 1.00 98.25 71 VAL A CA 1
ATOM 515 C C . VAL A 1 71 ? -14.615 2.210 13.591 1.00 98.25 71 VAL A C 1
ATOM 517 O O . VAL A 1 71 ? -15.247 2.456 14.615 1.00 98.25 71 VAL A O 1
ATOM 520 N N . SER A 1 72 ? -15.203 2.186 12.394 1.00 98.19 72 SER A N 1
ATOM 521 C CA . SER A 1 72 ? -16.635 2.451 12.206 1.00 98.19 72 SER A CA 1
ATOM 522 C C . SER A 1 72 ? -17.521 1.425 12.919 1.00 98.19 72 SER A C 1
ATOM 524 O O . SER A 1 72 ? -18.549 1.785 13.499 1.00 98.19 72 SER A O 1
ATOM 526 N N . MET A 1 73 ? -17.111 0.153 12.939 1.00 98.12 73 MET A N 1
ATOM 527 C CA . MET A 1 73 ? -17.795 -0.883 13.711 1.00 98.12 73 MET A CA 1
ATOM 528 C C . MET A 1 73 ? -17.718 -0.589 15.212 1.00 98.12 73 MET A C 1
ATOM 530 O O . MET A 1 73 ? -18.746 -0.617 15.884 1.00 98.12 73 MET A O 1
ATOM 534 N N . LEU A 1 74 ? -16.534 -0.244 15.728 1.00 98.00 74 LEU A N 1
ATOM 535 C CA . LEU A 1 74 ? -16.354 0.107 17.139 1.00 98.00 74 LEU A CA 1
ATOM 536 C C . LEU A 1 74 ? -17.184 1.330 17.542 1.00 98.00 74 LEU A C 1
ATOM 538 O O . LEU A 1 74 ? -17.830 1.291 18.581 1.00 98.00 74 LEU A O 1
ATOM 542 N N . GLN A 1 75 ? -17.247 2.366 16.705 1.00 97.81 75 GLN A N 1
ATOM 543 C CA . GLN A 1 75 ? -18.097 3.540 16.944 1.00 97.81 75 GLN A CA 1
ATOM 544 C C . GLN A 1 75 ? -19.586 3.173 16.991 1.00 97.81 75 GLN A C 1
ATOM 546 O O . GLN A 1 75 ? -20.330 3.662 17.840 1.00 97.81 75 GLN A O 1
ATOM 551 N N . THR A 1 76 ? -20.027 2.275 16.105 1.00 97.94 76 THR A N 1
ATOM 552 C CA . THR A 1 76 ? -21.409 1.773 16.111 1.00 97.94 76 THR A CA 1
ATOM 553 C C . THR A 1 76 ? -21.696 0.974 17.385 1.00 97.94 76 THR A C 1
ATOM 555 O O . THR A 1 76 ? -22.752 1.137 17.996 1.00 97.94 76 THR A O 1
ATOM 558 N N . MET A 1 77 ? -20.747 0.138 17.819 1.00 98.00 77 MET A N 1
ATOM 559 C CA . MET A 1 77 ? -20.849 -0.611 19.073 1.00 98.00 77 MET A CA 1
ATOM 560 C C . MET A 1 77 ? -20.863 0.314 20.293 1.00 98.00 77 MET A C 1
ATOM 562 O O . MET A 1 77 ? -21.659 0.090 21.195 1.00 98.00 77 MET A O 1
ATOM 566 N N . GLU A 1 78 ? -20.037 1.361 20.320 1.00 97.62 78 GLU A N 1
ATOM 567 C CA . GLU A 1 78 ? -20.007 2.354 21.400 1.00 97.62 78 GLU A CA 1
ATOM 568 C C . GLU A 1 78 ? -21.352 3.083 21.523 1.00 97.62 78 GLU A C 1
ATOM 570 O O . GLU A 1 78 ? -21.904 3.181 22.619 1.00 97.62 78 GLU A O 1
ATOM 575 N N . GLY A 1 79 ? -21.949 3.488 20.397 1.00 97.50 79 GLY A N 1
ATOM 576 C CA . GLY A 1 79 ? -23.299 4.054 20.380 1.00 97.50 79 GLY A CA 1
ATOM 577 C C . GLY A 1 79 ? -24.368 3.080 20.890 1.00 97.50 79 GLY A C 1
ATOM 578 O O . GLY A 1 79 ? -25.252 3.475 21.647 1.00 97.50 79 GLY A O 1
ATOM 579 N N . ALA A 1 80 ? -24.277 1.797 20.528 1.00 97.88 80 ALA A N 1
ATOM 580 C CA . ALA A 1 80 ? -25.188 0.768 21.031 1.00 97.88 80 ALA A CA 1
ATOM 581 C C . ALA A 1 80 ? -24.991 0.482 22.532 1.00 97.88 80 ALA A C 1
ATOM 583 O O . ALA A 1 80 ? -25.958 0.254 23.250 1.00 97.88 80 ALA A O 1
ATOM 584 N N . LEU A 1 81 ? -23.758 0.511 23.038 1.00 97.94 81 LEU A N 1
ATOM 585 C CA . LEU A 1 81 ? -23.494 0.329 24.466 1.00 97.94 81 LEU A CA 1
ATOM 586 C C . LEU A 1 81 ? -24.007 1.510 25.295 1.00 97.94 81 LEU A C 1
ATOM 588 O O . LEU A 1 81 ? -24.516 1.290 26.390 1.00 97.94 81 LEU A O 1
ATOM 592 N N . ALA A 1 82 ? -23.958 2.733 24.762 1.00 98.06 82 ALA A N 1
ATOM 593 C CA . ALA A 1 82 ? -24.537 3.899 25.423 1.00 98.06 82 ALA A CA 1
ATOM 594 C C . ALA A 1 82 ? -26.061 3.768 25.621 1.00 98.06 82 ALA A C 1
ATOM 596 O O . ALA A 1 82 ? -26.582 4.154 26.666 1.00 98.06 82 ALA A O 1
ATOM 597 N N . THR A 1 83 ? -26.790 3.180 24.664 1.00 97.69 83 THR A N 1
ATOM 598 C CA . THR A 1 83 ? -28.240 2.949 24.823 1.00 97.69 83 THR A CA 1
ATOM 599 C C . THR A 1 83 ? -28.551 1.821 25.807 1.00 97.69 83 THR A C 1
ATOM 601 O O . THR A 1 83 ? -29.545 1.891 26.536 1.00 97.69 83 THR A O 1
ATOM 604 N N . VAL A 1 84 ? -27.700 0.790 25.864 1.00 97.81 84 VAL A N 1
ATOM 605 C CA . VAL A 1 84 ? -27.794 -0.266 26.883 1.00 97.81 84 VAL A CA 1
ATOM 606 C C . VAL A 1 84 ? -27.556 0.313 28.277 1.00 97.81 84 VAL A C 1
ATOM 608 O O . VAL A 1 84 ? -28.321 -0.000 29.187 1.00 97.81 84 VAL A O 1
ATOM 611 N N . ASP A 1 85 ? -26.553 1.175 28.445 1.00 98.19 85 ASP A N 1
ATOM 612 C CA . ASP A 1 85 ? -26.264 1.835 29.722 1.00 98.19 85 ASP A CA 1
ATOM 613 C C . ASP A 1 85 ? -27.456 2.673 30.214 1.00 98.19 85 ASP A C 1
ATOM 615 O O . ASP A 1 85 ? -27.937 2.464 31.329 1.00 98.19 85 ASP A O 1
ATOM 619 N N . ASP A 1 86 ? -28.032 3.517 29.350 1.00 98.12 86 ASP A N 1
ATOM 620 C CA . ASP A 1 86 ? -29.236 4.297 29.676 1.00 98.12 86 ASP A CA 1
ATOM 621 C C . ASP A 1 86 ? -30.419 3.395 30.080 1.00 98.12 86 ASP A C 1
ATOM 623 O O . ASP A 1 86 ? -31.110 3.642 31.075 1.00 98.12 86 ASP A O 1
ATOM 627 N N . SER A 1 87 ? -30.600 2.273 29.375 1.00 97.38 87 SER A N 1
ATOM 628 C CA . SER A 1 87 ? -31.635 1.285 29.701 1.00 97.38 87 SER A CA 1
ATOM 629 C C . SER A 1 87 ? -31.417 0.650 31.078 1.00 97.38 87 SER A C 1
ATOM 631 O O . SER A 1 87 ? -32.371 0.497 31.843 1.00 97.38 87 SER A O 1
ATOM 633 N N . LEU A 1 88 ? -30.174 0.308 31.434 1.00 97.62 88 LEU A N 1
ATOM 634 C CA . LEU A 1 88 ? -29.831 -0.245 32.748 1.00 97.62 88 LEU A CA 1
ATOM 635 C C . LEU A 1 88 ? -30.052 0.779 33.868 1.00 97.62 88 LEU A C 1
ATOM 637 O O . LEU A 1 88 ? -30.607 0.436 34.918 1.00 97.62 88 LEU A O 1
ATOM 641 N N . VAL A 1 89 ? -29.681 2.042 33.645 1.00 97.69 89 VAL A N 1
ATOM 642 C CA . VAL A 1 89 ? -29.958 3.141 34.581 1.00 97.69 89 VAL A CA 1
ATOM 643 C C . VAL A 1 89 ? -31.464 3.297 34.781 1.00 97.69 89 VAL A C 1
ATOM 645 O O . VAL A 1 89 ? -31.931 3.372 35.922 1.00 97.69 89 VAL A O 1
ATOM 648 N N . ARG A 1 90 ? -32.248 3.271 33.698 1.00 97.62 90 ARG A N 1
ATOM 649 C CA . ARG A 1 90 ? -33.709 3.349 33.769 1.00 97.62 90 ARG A CA 1
ATOM 650 C C . ARG A 1 90 ? -34.315 2.164 34.515 1.00 97.62 90 ARG A C 1
ATOM 652 O O . ARG A 1 90 ? -35.187 2.366 35.358 1.00 97.62 90 ARG A O 1
ATOM 659 N N . MET A 1 91 ? -33.843 0.944 34.262 1.00 96.81 91 MET A N 1
ATOM 660 C CA . MET A 1 91 ? -34.271 -0.250 34.999 1.00 96.81 91 MET A CA 1
ATOM 661 C C . MET A 1 91 ? -33.998 -0.115 36.497 1.00 96.81 91 MET A C 1
ATOM 663 O O . MET A 1 91 ? -34.871 -0.428 37.304 1.00 96.81 91 MET A O 1
ATOM 667 N N . LYS A 1 92 ? -32.822 0.398 36.879 1.00 96.62 92 LYS A N 1
ATOM 668 C CA . LYS A 1 92 ? -32.484 0.646 38.285 1.00 96.62 92 LYS A CA 1
ATOM 669 C C . LYS A 1 92 ? -33.4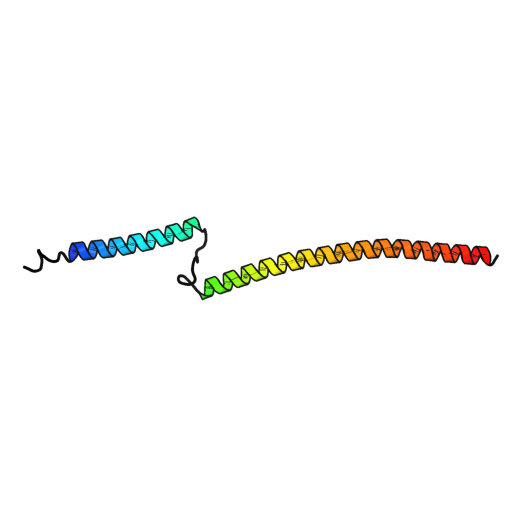22 1.674 38.924 1.00 96.62 92 LYS A C 1
ATOM 671 O O . LYS A 1 92 ? -33.880 1.454 40.040 1.00 96.62 92 LYS A O 1
ATOM 676 N N . GLN A 1 93 ? -33.742 2.763 38.221 1.00 96.31 93 GLN A N 1
ATOM 677 C CA . GLN A 1 93 ? -34.712 3.755 38.702 1.00 96.31 93 GLN A CA 1
ATOM 678 C C . GLN A 1 93 ? -36.095 3.133 38.933 1.00 96.31 93 GLN A C 1
ATOM 680 O O . GLN A 1 93 ? -36.721 3.399 39.953 1.00 96.31 93 GLN A O 1
ATOM 685 N N . LEU A 1 94 ? -36.566 2.300 37.999 1.00 96.69 94 LEU A N 1
ATOM 686 C CA . LEU A 1 94 ? -37.857 1.618 38.114 1.00 96.69 94 LEU A CA 1
ATOM 687 C C . LEU A 1 94 ? -37.875 0.603 39.266 1.00 96.69 94 LEU A C 1
ATOM 689 O O . LEU A 1 94 ? -38.882 0.490 39.956 1.00 96.69 94 LEU A O 1
ATOM 693 N N . ALA A 1 95 ? -36.770 -0.110 39.494 1.00 96.31 95 ALA A N 1
ATOM 694 C CA . ALA A 1 95 ? -36.645 -1.036 40.616 1.00 96.31 95 ALA A CA 1
ATOM 695 C C . ALA A 1 95 ? -36.724 -0.312 41.972 1.00 96.31 95 ALA A C 1
ATOM 697 O O . ALA A 1 95 ? -37.422 -0.784 42.863 1.00 96.31 95 ALA A O 1
ATOM 698 N N . GLU A 1 96 ? -36.075 0.850 42.105 1.00 96.19 96 GLU A N 1
ATOM 699 C CA . GLU A 1 96 ? -36.157 1.677 43.318 1.00 96.19 96 GLU A CA 1
ATOM 700 C C . GLU A 1 96 ? -37.581 2.204 43.546 1.00 96.19 96 GLU A C 1
ATOM 702 O O . GLU A 1 96 ? -38.100 2.131 44.654 1.00 96.19 96 GLU A O 1
ATOM 707 N N . GLN A 1 97 ? -38.250 2.661 42.480 1.00 92.38 97 GLN A N 1
ATOM 708 C CA . GLN A 1 97 ? -39.648 3.109 42.537 1.00 92.38 97 GLN A CA 1
ATOM 709 C C . GLN A 1 97 ? -40.627 1.999 42.940 1.00 92.38 97 GLN A C 1
ATOM 711 O O . GLN A 1 97 ? -41.664 2.294 43.518 1.00 92.38 97 GLN A O 1
ATOM 716 N N . ALA A 1 98 ? -40.333 0.739 42.610 1.00 93.44 98 ALA A N 1
ATOM 717 C CA . ALA A 1 98 ? -41.163 -0.402 42.991 1.00 93.44 98 ALA A CA 1
ATOM 718 C C . ALA A 1 98 ? -40.898 -0.892 44.427 1.00 93.44 98 ALA A C 1
ATOM 720 O O . ALA A 1 98 ? -41.711 -1.637 44.972 1.00 93.44 98 ALA A O 1
ATOM 721 N N . ALA A 1 99 ? -39.753 -0.526 45.015 1.00 89.62 99 ALA A N 1
ATOM 722 C CA . ALA A 1 99 ? -39.379 -0.885 46.382 1.00 89.62 99 ALA A CA 1
ATOM 723 C C . ALA A 1 99 ? -39.957 0.076 47.440 1.00 89.62 99 ALA A C 1
ATOM 725 O O . ALA A 1 99 ? -39.999 -0.283 48.618 1.00 89.62 99 ALA A O 1
ATOM 726 N N . THR A 1 100 ? -40.389 1.271 47.022 1.00 71.69 100 THR A N 1
ATOM 727 C CA . THR A 1 100 ? -41.141 2.251 47.827 1.00 71.69 100 THR A CA 1
ATOM 728 C C . THR A 1 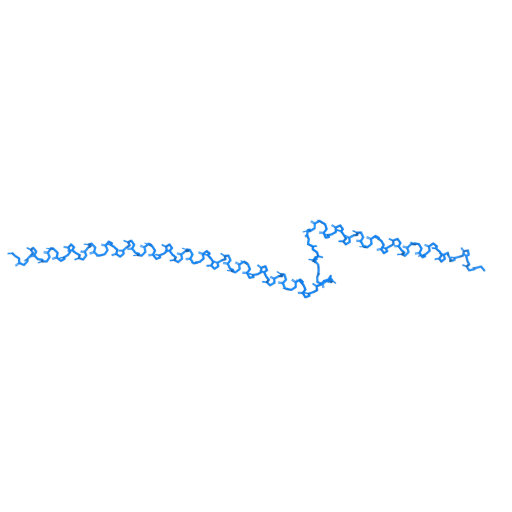100 ? -42.641 2.043 47.714 1.00 71.69 100 THR A C 1
ATOM 730 O O . THR A 1 100 ? -43.317 2.083 48.765 1.00 71.69 100 THR A O 1
#

Radius of gyration: 36.15 Å; chains: 1; bounding box: 77×17×105 Å

pLDDT: mean 92.47, std 9.05, range [55.16, 98.38]

Foldseek 3Di:
DDCVVDVVVVVVVVVVVVVVVVVVVLVVVCVVVVHPQDDVVNPVVVVVVVVVVVVVVVVVVVVVVVVVVVVVVVVVVVVVVVVVVVVVVVVVVVVVVVVD

Secondary structure (DSSP, 8-state):
--TTT--HHHHHHHHHHHHHHHHHHHHHHHHHH--S--SHHHHHHHHHHHHHHHHHHHHHHHHHHHHHHHHHHHHHHHHHHHHHHHHHHHHHHHHHHHH-